Protein AF-A0A7C4CZB4-F1 (afdb_monomer_lite)

Radius of gyration: 26.3 Å; chains: 1; bounding box: 36×28×82 Å

Sequence (69 aa):
TLSEGRWTHDYPITVEELRAMGLPVSEDMPKEVYELMELYPQAAQRRPGVEFIPVPYAPVRPSRGGEAK

Structure (mmCIF, N/CA/C/O backbone):
data_AF-A0A7C4CZB4-F1
#
_entry.id   AF-A0A7C4CZB4-F1
#
loop_
_atom_site.group_PDB
_atom_site.id
_atom_site.type_symbol
_atom_site.label_atom_id
_atom_site.label_alt_id
_atom_site.label_comp_id
_atom_site.label_asym_id
_atom_site.label_entity_id
_atom_site.label_seq_id
_atom_site.pdbx_PDB_ins_code
_atom_site.Cartn_x
_atom_site.Cartn_y
_atom_site.Cartn_z
_atom_site.occupancy
_atom_site.B_iso_or_equiv
_atom_site.auth_seq_id
_atom_site.auth_comp_id
_atom_site.auth_asym_id
_atom_site.auth_atom_id
_atom_site.pdbx_PDB_model_num
ATOM 1 N N . THR A 1 1 ? -19.543 -10.678 5.448 1.00 65.44 1 THR A N 1
ATOM 2 C CA . THR A 1 1 ? -19.705 -9.554 4.506 1.00 65.44 1 THR A CA 1
ATOM 3 C C . THR A 1 1 ? -18.593 -9.469 3.467 1.00 65.44 1 THR A C 1
ATOM 5 O O . THR A 1 1 ? -18.863 -8.979 2.391 1.00 65.44 1 THR A O 1
ATOM 8 N N . LEU A 1 2 ? -17.373 -9.990 3.677 1.00 76.88 2 LEU A N 1
ATOM 9 C CA . LEU A 1 2 ? -16.374 -10.093 2.581 1.00 76.88 2 LEU A CA 1
ATOM 10 C C . LEU A 1 2 ? -16.306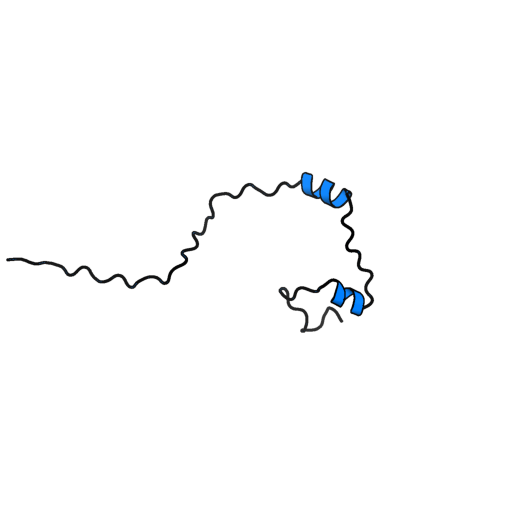 -11.478 1.908 1.00 76.88 2 LEU A C 1
ATOM 12 O O . LEU A 1 2 ? -15.604 -11.662 0.925 1.00 76.88 2 LEU A O 1
ATOM 16 N N . SER A 1 3 ? -17.047 -12.456 2.427 1.00 74.38 3 SER A N 1
ATOM 17 C CA . SER A 1 3 ? -17.072 -13.850 1.964 1.00 74.38 3 SER A CA 1
ATOM 18 C C . SER A 1 3 ? -18.308 -14.208 1.123 1.00 74.38 3 SER A C 1
ATOM 20 O O . SER A 1 3 ? -18.584 -15.382 0.894 1.00 74.38 3 SER A O 1
ATOM 22 N N . GLU A 1 4 ? -19.083 -13.210 0.696 1.00 79.06 4 GLU A N 1
ATOM 23 C CA . GLU A 1 4 ? -20.275 -13.386 -0.139 1.00 79.06 4 GLU A CA 1
ATOM 24 C C . GLU A 1 4 ? -19.948 -13.244 -1.633 1.00 79.06 4 GLU A C 1
ATOM 26 O O . GLU A 1 4 ? -19.041 -12.503 -2.005 1.00 79.06 4 GLU A O 1
ATOM 31 N N . GLY A 1 5 ? -20.701 -13.929 -2.504 1.00 79.94 5 GLY A N 1
ATOM 32 C CA . GLY A 1 5 ? -20.429 -14.034 -3.951 1.00 79.94 5 GLY A CA 1
ATOM 33 C C . GLY A 1 5 ? -20.513 -12.732 -4.761 1.00 79.94 5 GLY A C 1
ATOM 34 O O . GLY A 1 5 ? -20.472 -12.778 -5.986 1.00 79.94 5 GLY A O 1
ATOM 35 N N . ARG A 1 6 ? -20.646 -11.581 -4.094 1.00 80.38 6 ARG A N 1
ATOM 36 C CA . ARG A 1 6 ? -20.570 -10.243 -4.691 1.00 80.38 6 ARG A CA 1
ATOM 37 C C . ARG A 1 6 ? -19.125 -9.825 -4.993 1.00 80.38 6 ARG A C 1
ATOM 39 O O . ARG A 1 6 ? -18.913 -9.004 -5.878 1.00 80.38 6 ARG A O 1
ATOM 46 N N . TRP A 1 7 ? -18.154 -10.375 -4.264 1.00 84.44 7 TRP A N 1
ATOM 47 C CA . TRP A 1 7 ? -16.741 -10.010 -4.364 1.00 84.44 7 TRP A CA 1
ATOM 48 C C . TRP A 1 7 ? -15.996 -11.034 -5.219 1.00 84.44 7 TRP A C 1
ATOM 50 O O . TRP A 1 7 ? -15.650 -12.121 -4.755 1.00 84.44 7 TRP A O 1
ATOM 60 N N . THR A 1 8 ? -15.784 -10.708 -6.490 1.00 82.00 8 THR A N 1
ATOM 61 C CA . THR A 1 8 ? -14.953 -11.506 -7.397 1.00 82.00 8 THR A CA 1
ATOM 62 C C . THR A 1 8 ? -13.493 -11.052 -7.323 1.00 82.00 8 THR A C 1
ATOM 64 O O . THR A 1 8 ? -13.190 -9.981 -6.802 1.00 82.00 8 THR A O 1
ATOM 67 N N . HIS A 1 9 ? -12.566 -11.868 -7.834 1.00 79.56 9 HIS A N 1
ATOM 68 C CA . HIS A 1 9 ? -11.128 -11.557 -7.819 1.00 79.56 9 HIS A CA 1
ATOM 69 C C . HIS A 1 9 ? -10.781 -10.238 -8.530 1.00 79.56 9 HIS A C 1
ATOM 71 O O . HIS A 1 9 ? -9.804 -9.579 -8.196 1.00 79.56 9 HIS A O 1
ATOM 77 N N . ASP A 1 10 ? -11.584 -9.875 -9.520 1.00 84.00 10 ASP A N 1
ATOM 78 C CA . ASP A 1 10 ? -11.429 -8.716 -10.384 1.00 84.00 10 ASP A CA 1
ATOM 79 C C . ASP A 1 10 ? -12.324 -7.535 -9.992 1.00 84.00 10 ASP A C 1
ATOM 81 O O . ASP A 1 10 ? -12.274 -6.514 -10.670 1.00 84.00 10 ASP A O 1
ATOM 85 N N . TYR A 1 11 ? -13.125 -7.632 -8.923 1.00 87.31 11 TYR A N 1
ATOM 86 C CA . TYR A 1 11 ? -13.912 -6.500 -8.435 1.00 87.31 11 TYR A CA 1
ATOM 87 C C . TYR A 1 11 ? -13.011 -5.567 -7.608 1.00 87.31 11 TYR A C 1
ATOM 89 O O . TYR A 1 11 ? -12.638 -5.928 -6.486 1.00 87.31 11 TYR A O 1
ATOM 97 N N . PRO A 1 12 ? -12.648 -4.371 -8.109 1.00 89.38 12 PRO A N 1
ATOM 98 C CA . PRO A 1 12 ? -11.875 -3.429 -7.317 1.00 89.38 12 PRO A CA 1
ATOM 99 C C . PRO A 1 12 ? -12.771 -2.845 -6.225 1.00 89.38 1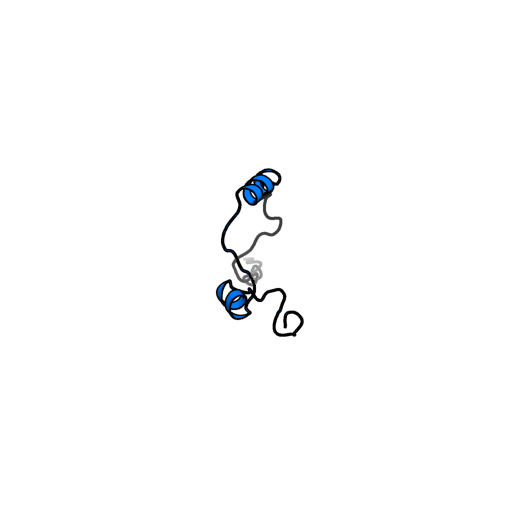2 PRO A C 1
ATOM 101 O O . PRO A 1 12 ? -13.830 -2.297 -6.519 1.00 89.38 12 PRO A O 1
ATOM 104 N N . ILE A 1 13 ? -12.336 -2.944 -4.970 1.00 90.56 13 ILE A N 1
ATOM 105 C CA . ILE A 1 13 ? -13.016 -2.286 -3.854 1.00 90.56 13 ILE A CA 1
ATOM 106 C C . ILE A 1 13 ? -12.394 -0.905 -3.667 1.00 90.56 13 ILE A C 1
ATOM 108 O O . ILE A 1 13 ? -11.184 -0.800 -3.450 1.00 90.56 13 ILE A O 1
ATOM 112 N N . THR A 1 14 ? -13.197 0.153 -3.764 1.00 93.56 14 THR A N 1
ATOM 113 C CA . THR A 1 14 ? -12.688 1.527 -3.646 1.00 93.56 14 THR A CA 1
ATOM 114 C C . THR A 1 14 ? -12.552 1.970 -2.189 1.00 93.56 14 THR A C 1
ATOM 116 O O . THR A 1 14 ? -13.131 1.383 -1.269 1.00 93.56 14 THR A O 1
ATOM 119 N N . VAL A 1 15 ? -11.796 3.047 -1.959 1.00 95.44 15 VAL A N 1
ATOM 120 C CA . VAL A 1 15 ? -11.643 3.650 -0.626 1.00 95.44 15 VAL A CA 1
ATOM 121 C C . VAL A 1 15 ? -13.002 4.083 -0.064 1.00 95.44 15 VAL A C 1
ATOM 123 O O . VAL A 1 15 ? -13.277 3.879 1.119 1.00 95.44 15 VAL A O 1
ATOM 126 N N . GLU A 1 16 ? -13.873 4.649 -0.900 1.00 95.31 16 GLU A N 1
ATOM 127 C CA . GLU A 1 16 ? -15.222 5.079 -0.522 1.00 95.31 16 GLU A CA 1
ATOM 128 C C . GLU A 1 16 ? -16.078 3.898 -0.064 1.00 95.31 16 GLU A C 1
ATOM 130 O O . GLU A 1 16 ? -16.760 3.995 0.958 1.00 95.31 16 GLU A O 1
ATOM 135 N N . GLU A 1 17 ? -16.018 2.772 -0.780 1.00 93.25 17 GLU A N 1
ATOM 136 C CA . GLU A 1 17 ? -16.739 1.556 -0.406 1.00 93.25 17 GLU A CA 1
ATOM 137 C C . GLU A 1 17 ? -16.244 1.009 0.937 1.00 93.25 17 GLU A C 1
ATOM 139 O O . GLU A 1 17 ? -17.055 0.695 1.80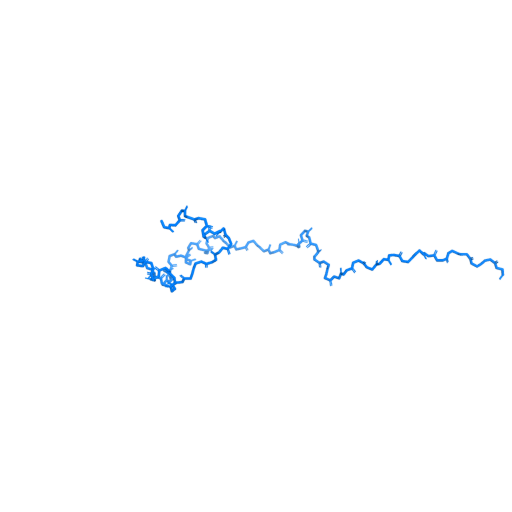9 1.00 93.25 17 GLU A O 1
ATOM 144 N N . LEU A 1 18 ? -14.926 0.939 1.144 1.00 93.44 18 LEU A N 1
ATOM 145 C CA . LEU A 1 18 ? -14.344 0.467 2.405 1.00 93.44 18 LEU A CA 1
ATOM 146 C C . LEU A 1 18 ? -14.715 1.379 3.588 1.00 93.44 18 LEU A C 1
ATOM 148 O O . LEU A 1 18 ? -15.045 0.886 4.670 1.00 93.44 18 LEU A O 1
ATOM 152 N N . ARG A 1 19 ? -14.732 2.703 3.380 1.00 94.62 19 ARG A N 1
ATOM 153 C CA . ARG A 1 19 ? -15.217 3.672 4.378 1.00 94.62 19 ARG A CA 1
ATOM 154 C C . ARG A 1 19 ? -16.697 3.466 4.690 1.00 94.62 19 ARG A C 1
ATOM 156 O O . ARG A 1 19 ? -17.072 3.474 5.860 1.00 94.62 19 ARG A O 1
ATOM 163 N N . ALA A 1 20 ? -17.531 3.241 3.674 1.00 94.31 20 ALA A N 1
ATOM 164 C CA . ALA A 1 20 ? -18.957 2.965 3.855 1.00 94.31 20 ALA A CA 1
ATOM 165 C C . ALA A 1 20 ? -19.214 1.656 4.625 1.00 94.31 20 ALA A C 1
ATOM 167 O O . ALA A 1 20 ? -20.213 1.543 5.332 1.00 94.31 20 ALA A O 1
ATOM 168 N N . MET A 1 21 ? -18.293 0.689 4.548 1.00 92.00 21 MET A N 1
ATOM 169 C CA . ME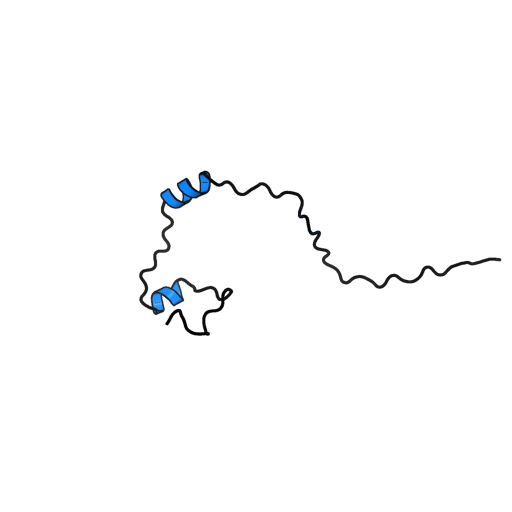T A 1 21 ? -18.316 -0.530 5.367 1.00 92.00 21 MET A CA 1
ATOM 170 C C . MET A 1 21 ? -17.876 -0.309 6.823 1.00 92.00 21 MET A C 1
ATOM 172 O O . MET A 1 21 ? -17.942 -1.245 7.619 1.00 92.00 21 MET A O 1
ATOM 176 N N . GLY A 1 22 ? -17.424 0.897 7.185 1.00 94.06 22 GLY A N 1
ATOM 177 C CA . GLY A 1 22 ? -16.927 1.218 8.524 1.00 94.06 22 GLY A CA 1
ATOM 178 C C . GLY A 1 22 ? -15.539 0.648 8.822 1.00 94.06 22 GLY A C 1
ATOM 179 O O . GLY A 1 22 ? -15.173 0.512 9.989 1.00 94.06 22 GLY A O 1
ATOM 180 N N . LEU A 1 23 ? -14.772 0.287 7.789 1.00 93.19 23 LEU A N 1
ATOM 181 C CA . LEU A 1 23 ? -13.414 -0.215 7.957 1.00 93.19 23 LEU A CA 1
ATOM 182 C C . LEU A 1 23 ? -12.433 0.946 8.197 1.00 93.19 23 LEU A C 1
ATOM 184 O O . LEU A 1 23 ? -12.603 2.026 7.625 1.00 93.19 23 LEU A O 1
ATOM 188 N N . PRO A 1 24 ? -11.388 0.746 9.020 1.00 94.19 24 PRO A N 1
ATOM 189 C CA . PRO A 1 24 ? -10.316 1.720 9.156 1.00 94.19 24 PRO A CA 1
ATOM 190 C C . PRO A 1 24 ? -9.471 1.718 7.875 1.00 94.19 24 PRO A C 1
ATOM 192 O O . PRO A 1 24 ? -8.722 0.777 7.618 1.00 94.19 24 PRO A O 1
ATOM 195 N N . VAL A 1 25 ? -9.604 2.768 7.066 1.00 94.81 25 VAL A N 1
ATOM 196 C CA . VAL A 1 25 ? -8.860 2.940 5.810 1.00 94.81 25 VAL A CA 1
ATOM 197 C C . VAL A 1 25 ? -7.958 4.160 5.929 1.00 94.81 25 VAL A C 1
ATOM 199 O O . VAL A 1 25 ? -8.424 5.233 6.312 1.00 94.81 25 VAL A O 1
ATOM 202 N N . SER A 1 26 ? -6.687 4.002 5.567 1.00 93.00 26 SER A N 1
ATOM 203 C CA . SER A 1 26 ? -5.759 5.109 5.344 1.00 93.00 26 SER A CA 1
ATOM 204 C C . SER A 1 26 ? -5.319 5.103 3.882 1.00 93.00 26 SER A C 1
ATOM 206 O O . SER A 1 26 ? -5.127 4.042 3.290 1.00 93.00 26 SER A O 1
ATOM 208 N N . GLU A 1 27 ? -5.199 6.299 3.314 1.00 93.81 27 GLU A N 1
ATOM 209 C CA . GLU A 1 27 ? -4.634 6.540 1.981 1.00 93.81 27 GLU A CA 1
ATOM 210 C C . GLU A 1 27 ? -3.166 6.990 2.072 1.00 93.81 27 GLU A C 1
ATOM 212 O O . GLU A 1 27 ? -2.531 7.268 1.054 1.00 93.81 27 GLU A O 1
ATOM 217 N N . ASP A 1 28 ? -2.620 7.069 3.289 1.00 94.38 28 ASP A N 1
ATOM 218 C CA . ASP A 1 28 ? -1.230 7.432 3.510 1.00 94.38 28 ASP A CA 1
ATOM 219 C C . ASP A 1 28 ? -0.325 6.319 2.985 1.00 94.38 28 ASP A C 1
ATOM 221 O O . ASP A 1 28 ? -0.563 5.135 3.222 1.00 94.38 28 ASP A O 1
ATOM 225 N N . MET A 1 29 ? 0.750 6.711 2.304 1.00 92.19 29 MET A N 1
ATOM 226 C CA . MET A 1 29 ? 1.806 5.802 1.873 1.00 92.19 29 MET A CA 1
ATOM 227 C C . MET A 1 29 ? 3.031 6.007 2.777 1.00 92.19 29 MET A C 1
ATOM 229 O O . MET A 1 29 ? 3.767 6.980 2.570 1.00 92.19 29 MET A O 1
ATOM 233 N N . PRO A 1 30 ? 3.255 5.150 3.795 1.00 94.81 30 PRO A N 1
ATOM 234 C CA . PRO A 1 30 ? 4.395 5.280 4.698 1.00 94.81 30 PRO A CA 1
ATOM 235 C C . PRO A 1 30 ? 5.720 5.172 3.941 1.00 94.81 30 PRO A C 1
ATOM 237 O O . PRO A 1 30 ? 5.826 4.457 2.942 1.00 94.81 30 PRO A O 1
ATOM 240 N N . LYS A 1 31 ? 6.753 5.868 4.425 1.00 95.31 31 LYS A N 1
ATOM 241 C CA . LYS A 1 31 ? 8.072 5.884 3.768 1.00 95.31 31 LYS A CA 1
ATOM 242 C C . LYS A 1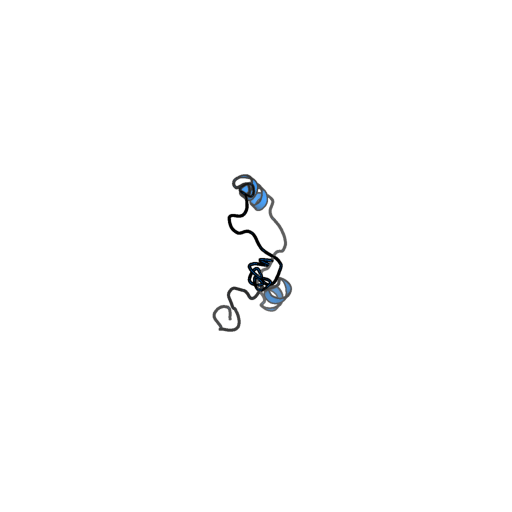 31 ? 8.700 4.494 3.717 1.00 95.31 31 LYS A C 1
ATOM 244 O O . LYS A 1 31 ? 9.310 4.135 2.720 1.00 95.31 31 LYS A O 1
ATOM 249 N N . GLU A 1 32 ? 8.449 3.697 4.742 1.00 95.38 32 GLU A N 1
ATOM 250 C CA . GLU A 1 32 ? 8.908 2.323 4.903 1.00 95.38 32 GLU A CA 1
ATOM 251 C C . GLU A 1 32 ? 8.416 1.412 3.763 1.00 95.38 32 GLU A C 1
ATOM 253 O O . GLU A 1 32 ? 9.095 0.458 3.386 1.00 95.38 32 GLU A O 1
ATOM 258 N N . VAL A 1 33 ? 7.250 1.711 3.170 1.00 93.44 33 VAL A N 1
ATOM 259 C CA . VAL A 1 33 ? 6.746 0.978 1.997 1.00 93.44 33 VAL A CA 1
ATOM 260 C C . VAL A 1 33 ? 7.618 1.260 0.773 1.00 93.44 33 VAL A C 1
ATOM 262 O O . VAL A 1 33 ? 7.959 0.332 0.042 1.00 93.44 33 VAL A O 1
ATOM 265 N N . TYR A 1 34 ? 8.031 2.513 0.567 1.00 93.50 34 TYR A N 1
ATOM 266 C CA . TYR A 1 34 ? 8.954 2.864 -0.514 1.00 93.50 34 TYR A CA 1
ATOM 267 C C . TYR A 1 34 ? 10.341 2.258 -0.293 1.00 93.50 34 TYR A C 1
ATOM 269 O O . TYR A 1 34 ? 10.900 1.682 -1.222 1.00 93.50 34 TYR A O 1
ATOM 277 N N . GLU A 1 35 ? 10.856 2.306 0.937 1.00 95.94 35 GLU A N 1
ATOM 278 C CA . GLU A 1 35 ? 12.127 1.668 1.308 1.00 95.94 35 GLU A CA 1
ATOM 279 C C . GLU A 1 35 ? 12.106 0.159 1.008 1.00 95.94 35 GLU A C 1
ATOM 281 O O . GLU A 1 35 ? 13.077 -0.395 0.493 1.00 95.94 35 GLU A O 1
ATOM 286 N N . LEU A 1 36 ? 10.974 -0.512 1.250 1.00 94.31 36 LEU A N 1
ATOM 287 C CA . LEU A 1 36 ? 10.780 -1.909 0.863 1.00 94.31 36 LEU A CA 1
ATOM 288 C C . LEU A 1 36 ? 10.785 -2.095 -0.663 1.00 94.31 36 LEU A C 1
ATOM 290 O O . LEU A 1 36 ? 11.396 -3.043 -1.155 1.00 94.31 36 LEU A O 1
ATOM 294 N N . MET A 1 37 ? 10.111 -1.222 -1.417 1.00 93.31 37 MET A N 1
ATOM 295 C CA . MET A 1 37 ? 10.063 -1.300 -2.884 1.00 93.31 37 MET A CA 1
ATOM 296 C C . MET A 1 37 ? 11.446 -1.129 -3.524 1.00 93.31 37 MET A C 1
ATOM 298 O O . MET A 1 37 ? 11.744 -1.796 -4.514 1.00 93.31 37 MET A O 1
ATOM 302 N N . GLU A 1 38 ? 12.308 -0.288 -2.950 1.00 94.06 38 GLU A N 1
ATOM 303 C CA . GLU A 1 38 ? 13.680 -0.083 -3.432 1.00 94.06 38 GLU A CA 1
ATOM 304 C C . GLU A 1 38 ? 14.526 -1.367 -3.401 1.00 94.06 38 GLU A C 1
ATOM 306 O O . GLU A 1 38 ? 15.413 -1.541 -4.239 1.00 94.06 38 GLU A O 1
ATOM 311 N N . LEU A 1 39 ? 14.221 -2.306 -2.497 1.00 94.56 39 LEU A N 1
ATOM 312 C CA . LEU A 1 39 ? 14.904 -3.603 -2.422 1.00 94.56 39 LEU A CA 1
ATOM 313 C C . LEU A 1 39 ? 14.550 -4.542 -3.586 1.00 94.56 39 LEU A C 1
ATOM 315 O O . LEU A 1 39 ? 15.319 -5.456 -3.891 1.00 94.56 39 LEU A O 1
ATOM 319 N N . TYR A 1 40 ? 13.402 -4.333 -4.236 1.00 92.06 40 TYR A N 1
ATOM 320 C CA . TYR A 1 40 ? 12.867 -5.206 -5.283 1.00 92.06 40 TYR A CA 1
ATOM 321 C C . TYR A 1 40 ? 12.575 -4.409 -6.559 1.00 92.06 40 TYR A C 1
ATOM 323 O O . TYR A 1 40 ? 11.411 -4.259 -6.945 1.00 92.06 40 TYR A O 1
ATOM 331 N N . PRO A 1 41 ? 13.612 -3.902 -7.251 1.00 85.81 41 PRO A N 1
ATOM 332 C CA . PRO A 1 41 ? 13.408 -3.164 -8.485 1.00 85.81 41 PRO A CA 1
ATOM 333 C C . PRO A 1 41 ? 12.682 -4.042 -9.507 1.00 85.81 41 PRO A C 1
ATOM 335 O O . PRO A 1 41 ? 13.024 -5.212 -9.709 1.00 85.81 41 PRO A O 1
ATOM 338 N N . GLN A 1 42 ? 11.683 -3.462 -10.174 1.00 85.38 42 GLN A N 1
ATOM 339 C CA . GLN A 1 42 ? 10.948 -4.137 -11.237 1.00 85.38 42 GLN A CA 1
ATOM 340 C C . GLN A 1 42 ? 11.946 -4.650 -12.282 1.00 85.38 42 GLN A C 1
ATOM 342 O O . GLN A 1 42 ? 12.764 -3.884 -12.801 1.00 85.38 42 GLN A O 1
ATOM 347 N N . ALA A 1 43 ? 11.896 -5.948 -12.590 1.00 81.06 43 ALA A N 1
ATOM 348 C CA . ALA A 1 43 ? 12.775 -6.518 -13.600 1.00 81.06 43 ALA A CA 1
ATOM 349 C C . ALA A 1 43 ? 12.600 -5.747 -14.914 1.00 81.06 43 ALA A C 1
ATOM 351 O O . ALA A 1 43 ? 11.475 -5.587 -15.397 1.00 81.06 43 ALA A O 1
ATOM 352 N N . ALA A 1 44 ? 13.712 -5.275 -15.486 1.00 78.62 44 ALA A N 1
ATOM 353 C CA . ALA A 1 44 ? 13.694 -4.617 -16.783 1.00 78.62 44 ALA A CA 1
ATOM 354 C C . ALA A 1 44 ? 12.934 -5.505 -17.769 1.00 78.62 44 ALA A C 1
ATOM 356 O O . ALA A 1 44 ? 13.195 -6.711 -17.851 1.00 78.62 44 ALA A O 1
ATOM 357 N N . GLN A 1 45 ? 11.974 -4.908 -18.473 1.00 70.94 45 GLN A N 1
ATOM 358 C CA . GLN A 1 45 ? 11.090 -5.616 -19.383 1.00 70.94 45 GLN A CA 1
ATOM 359 C C . GLN A 1 45 ? 11.949 -6.344 -20.423 1.00 70.94 45 GLN A C 1
ATOM 361 O O . GLN A 1 45 ? 12.483 -5.750 -21.360 1.00 70.94 45 GLN A O 1
ATOM 366 N N . ARG A 1 46 ? 12.142 -7.653 -20.231 1.00 68.00 46 ARG A N 1
ATOM 367 C CA . ARG A 1 46 ? 12.699 -8.505 -21.278 1.00 68.00 46 ARG A CA 1
ATOM 368 C C . ARG A 1 46 ? 11.697 -8.492 -22.420 1.00 68.00 46 ARG A C 1
ATOM 370 O O . ARG A 1 46 ? 10.494 -8.391 -22.171 1.00 68.00 46 ARG A O 1
ATOM 377 N N . ARG A 1 47 ? 12.212 -8.562 -23.654 1.00 66.94 47 ARG A N 1
ATOM 378 C CA . ARG A 1 47 ? 11.406 -8.607 -24.883 1.00 66.94 47 ARG A CA 1
ATOM 379 C C . ARG A 1 47 ? 10.151 -9.450 -24.624 1.00 66.94 47 ARG A C 1
ATOM 381 O O . ARG A 1 47 ? 10.325 -10.598 -24.204 1.00 66.94 47 ARG A O 1
ATOM 388 N N . PRO A 1 48 ? 8.939 -8.893 -24.789 1.00 63.44 48 PRO A N 1
ATOM 389 C CA . PRO A 1 48 ? 7.721 -9.641 -24.535 1.00 63.44 48 PRO A CA 1
ATOM 390 C C . PRO A 1 48 ? 7.791 -10.961 -25.305 1.00 63.44 48 PRO A C 1
ATOM 392 O O . PRO A 1 48 ? 8.001 -10.962 -26.514 1.00 63.44 48 PRO A O 1
ATOM 395 N N . GLY A 1 49 ? 7.662 -12.090 -24.600 1.00 61.75 49 GLY A N 1
ATOM 396 C CA . GLY A 1 49 ? 7.641 -13.418 -25.229 1.00 61.75 49 GLY A CA 1
ATOM 397 C C . GLY A 1 49 ? 6.380 -13.661 -26.062 1.00 61.75 49 GLY A C 1
ATOM 398 O O . GLY A 1 49 ? 6.240 -14.707 -26.685 1.00 61.75 49 GLY A O 1
ATOM 399 N N . VAL A 1 50 ? 5.462 -12.696 -26.049 1.00 65.69 50 VAL A N 1
ATOM 400 C CA . VAL A 1 50 ? 4.193 -12.720 -26.756 1.00 65.69 50 VAL A CA 1
ATOM 401 C C . VAL A 1 50 ? 4.082 -11.401 -27.506 1.00 65.69 50 VAL A C 1
ATOM 403 O O . VAL A 1 50 ? 4.021 -10.332 -26.899 1.00 65.69 50 VAL A O 1
ATOM 406 N N . GLU A 1 51 ? 4.105 -11.475 -28.829 1.00 66.06 51 GLU A N 1
ATOM 407 C CA . GLU A 1 51 ? 3.884 -10.324 -29.692 1.00 66.06 51 GLU A CA 1
ATOM 408 C C . GLU A 1 51 ? 2.368 -10.128 -29.812 1.00 66.06 51 GLU A C 1
ATOM 410 O O . GLU A 1 51 ? 1.647 -10.995 -30.309 1.00 66.06 51 GLU A O 1
ATOM 415 N N . PHE A 1 52 ? 1.853 -9.020 -29.278 1.00 66.31 52 PHE A N 1
ATOM 416 C CA . PHE A 1 52 ? 0.455 -8.655 -29.477 1.00 66.31 52 PHE A CA 1
ATOM 417 C C . PHE A 1 52 ? 0.294 -8.199 -30.930 1.00 66.31 52 PHE A C 1
ATOM 419 O O . PHE A 1 52 ? 0.867 -7.182 -31.313 1.00 66.31 52 PHE A O 1
ATOM 426 N N . ILE A 1 53 ? -0.456 -8.953 -31.739 1.00 73.31 53 ILE A N 1
ATOM 427 C CA . ILE A 1 53 ? -0.789 -8.588 -33.122 1.00 73.31 53 ILE A CA 1
ATOM 428 C C . ILE A 1 53 ? -2.162 -7.897 -33.102 1.00 73.31 53 ILE A C 1
ATOM 430 O O . ILE A 1 53 ? -3.180 -8.583 -32.993 1.00 73.31 53 ILE A O 1
ATOM 434 N N . PRO A 1 54 ? -2.236 -6.556 -33.198 1.00 63.41 54 PRO A N 1
ATOM 435 C CA . PRO A 1 54 ? -3.492 -5.816 -33.150 1.00 63.41 54 PRO A CA 1
ATOM 436 C C . PRO A 1 54 ? -4.188 -5.809 -34.516 1.00 63.41 54 PRO A C 1
ATOM 438 O O . PRO A 1 54 ? -4.489 -4.746 -35.043 1.00 63.41 54 PRO A O 1
ATOM 441 N N . VAL A 1 55 ? -4.426 -6.965 -35.135 1.00 70.62 55 VAL A N 1
ATOM 442 C CA . VAL A 1 55 ? -5.253 -7.058 -36.350 1.00 70.62 55 VAL A CA 1
ATOM 443 C C . VAL A 1 55 ? -5.916 -8.435 -36.455 1.00 70.62 55 VAL A C 1
ATOM 445 O O . VAL A 1 55 ? -5.325 -9.431 -36.035 1.00 70.62 55 VAL A O 1
ATOM 448 N N . PRO A 1 56 ? -7.117 -8.542 -37.053 1.00 70.44 56 PRO A N 1
ATOM 449 C CA . PRO A 1 56 ? -7.636 -9.831 -37.491 1.00 70.44 56 PRO A CA 1
ATOM 450 C C . PRO A 1 56 ? -6.679 -10.434 -38.528 1.00 70.44 56 PRO A C 1
ATOM 452 O O . PRO A 1 56 ? -6.247 -9.728 -39.442 1.00 70.44 56 PRO A O 1
ATOM 455 N N . TYR A 1 57 ? -6.372 -11.731 -38.422 1.00 61.75 57 TYR A N 1
ATOM 456 C CA . TYR A 1 57 ? -5.649 -12.457 -39.469 1.00 61.75 57 TYR A CA 1
ATOM 457 C C . TYR A 1 57 ? -6.406 -12.293 -40.792 1.00 61.75 57 TYR A C 1
ATOM 459 O O . TYR A 1 57 ? -7.502 -12.831 -40.960 1.00 61.75 57 TYR A O 1
ATOM 467 N N . ALA A 1 58 ? -5.846 -11.526 -41.730 1.00 64.44 58 ALA A N 1
ATOM 468 C CA . ALA A 1 58 ? -6.395 -11.470 -43.074 1.00 64.44 58 ALA A CA 1
ATOM 469 C C . ALA A 1 58 ? -6.308 -12.884 -43.674 1.00 64.44 58 ALA A C 1
ATOM 471 O O . ALA A 1 58 ? -5.252 -13.517 -43.571 1.00 64.44 58 ALA A O 1
ATOM 472 N N . PRO A 1 59 ? -7.382 -13.412 -44.287 1.00 63.12 59 PRO A N 1
ATOM 473 C CA . PRO A 1 59 ? -7.322 -14.719 -44.917 1.00 63.12 59 PRO A CA 1
ATOM 474 C C . PRO A 1 59 ? -6.248 -14.686 -46.005 1.00 63.12 59 PRO A C 1
ATOM 476 O O . PRO A 1 59 ? -6.291 -13.845 -46.908 1.00 63.12 59 PRO A O 1
ATOM 479 N N . VAL A 1 60 ? -5.275 -15.594 -45.900 1.00 60.38 60 VAL A N 1
ATOM 480 C CA . VAL A 1 60 ? -4.253 -15.823 -46.923 1.00 60.38 60 VAL A CA 1
ATOM 481 C C . VAL A 1 60 ? -4.990 -16.094 -48.232 1.00 60.38 60 VAL A C 1
ATOM 483 O O . VAL A 1 60 ? -5.618 -17.140 -48.392 1.00 60.38 60 VAL A O 1
ATOM 486 N N . ARG A 1 61 ? -4.977 -15.139 -49.169 1.00 64.19 61 ARG A N 1
ATOM 487 C CA . ARG A 1 61 ? -5.480 -15.411 -50.518 1.00 64.19 61 ARG A CA 1
ATOM 488 C C . ARG A 1 61 ? -4.535 -16.441 -51.137 1.00 64.19 61 ARG A C 1
ATOM 490 O O . ARG A 1 61 ? -3.331 -16.178 -51.157 1.00 64.19 61 ARG A O 1
ATOM 497 N N . PRO A 1 62 ? -5.030 -17.588 -51.631 1.00 54.53 62 PRO A N 1
ATOM 498 C CA . PRO A 1 62 ? -4.170 -18.534 -52.323 1.00 54.53 62 PRO A CA 1
ATOM 499 C C . PRO A 1 62 ? -3.527 -17.816 -53.511 1.00 54.53 62 PRO A C 1
ATOM 501 O O . PRO A 1 62 ? -4.213 -17.130 -54.278 1.00 54.53 62 PRO A O 1
ATOM 504 N N . SER A 1 63 ? -2.202 -17.930 -53.626 1.00 61.09 63 SER A N 1
ATOM 505 C CA . SER A 1 63 ? -1.464 -17.442 -54.783 1.00 61.09 63 SER A CA 1
ATOM 506 C C . SER A 1 63 ? -2.076 -18.083 -56.023 1.00 61.09 63 SER A C 1
ATOM 508 O O . SER A 1 63 ? -2.158 -19.306 -56.149 1.00 61.09 63 SER A O 1
ATOM 510 N N . ARG A 1 64 ? -2.592 -17.245 -56.924 1.00 55.16 64 ARG A N 1
ATOM 511 C CA . ARG A 1 64 ? -3.130 -17.718 -58.193 1.00 55.16 64 ARG A CA 1
ATOM 512 C C . ARG A 1 64 ? -1.922 -18.159 -59.017 1.00 55.16 64 ARG A C 1
ATOM 514 O O . ARG A 1 64 ? -1.165 -17.329 -59.508 1.00 55.16 64 ARG A O 1
ATOM 521 N N . GLY A 1 65 ? -1.681 -19.465 -59.019 1.00 51.53 65 GLY A N 1
ATOM 522 C CA . GLY A 1 65 ? -0.605 -20.082 -59.771 1.00 51.53 65 GLY A CA 1
ATOM 523 C C . GLY A 1 65 ? -0.782 -19.877 -61.273 1.00 51.53 65 GLY A C 1
ATOM 524 O O . GLY A 1 65 ? -1.902 -19.897 -61.774 1.00 51.53 65 GLY A O 1
ATOM 525 N N . GLY A 1 66 ? 0.361 -19.721 -61.942 1.00 52.41 66 GLY A N 1
ATOM 526 C CA . GLY A 1 66 ? 0.605 -20.123 -63.324 1.00 52.41 66 GLY A CA 1
ATOM 527 C C . GLY A 1 66 ? -0.199 -19.412 -64.407 1.00 52.41 66 GLY A C 1
ATOM 528 O O . GLY A 1 66 ? -1.254 -19.891 -64.804 1.00 52.41 66 GLY A O 1
ATOM 529 N N . GLU A 1 67 ? 0.38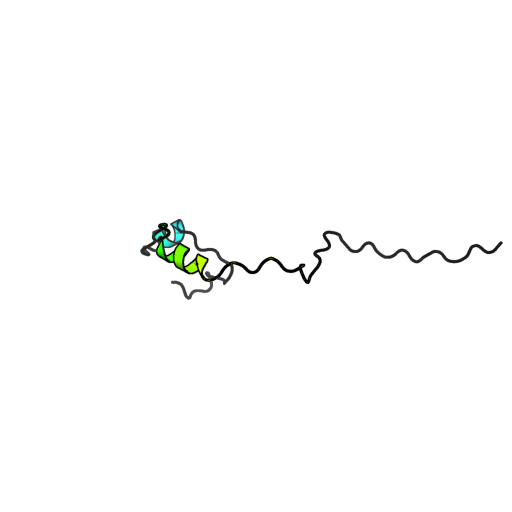8 -18.381 -65.011 1.00 41.84 67 GLU A N 1
ATOM 530 C CA . GLU A 1 67 ? 0.151 -18.118 -66.430 1.00 41.84 67 GLU A CA 1
ATOM 531 C C . GLU A 1 67 ? 1.313 -18.715 -67.223 1.00 41.84 67 GLU A C 1
ATOM 533 O O . GLU A 1 67 ? 2.435 -18.216 -67.217 1.00 41.84 67 GLU A O 1
ATOM 538 N N . ALA A 1 68 ? 1.025 -19.844 -67.867 1.00 45.00 68 ALA A N 1
ATOM 539 C CA . ALA A 1 68 ? 1.765 -20.327 -69.014 1.00 45.00 68 ALA A CA 1
ATOM 540 C C . ALA A 1 68 ? 0.961 -19.950 -70.260 1.00 45.00 68 ALA A C 1
ATOM 542 O O . ALA A 1 68 ? -0.033 -20.613 -70.557 1.00 45.00 68 ALA A O 1
ATOM 543 N N . LYS A 1 69 ? 1.385 -18.902 -70.970 1.00 42.16 69 LYS A N 1
ATOM 544 C CA . LYS A 1 69 ? 1.549 -18.909 -72.430 1.00 42.16 69 LYS A CA 1
ATOM 545 C C . LYS A 1 69 ? 2.186 -17.624 -72.934 1.00 42.16 69 LYS A C 1
ATOM 547 O O . LYS A 1 69 ? 1.723 -16.545 -72.516 1.00 42.16 69 LYS A O 1
#

pLDDT: mean 78.94, std 15.58, range [41.84, 95.94]

Foldseek 3Di:
DCPDPVDDPPDDQDPVNCVVVVHDDDPDDDVVNVVVCVVPDDPDDDDPPDDDDPDDPDPDDPDPDDDDD

Secondary structure (DSSP, 8-state):
--SSTT--TT-PPPHHHHHHTT--------HHHHHHHHTSPPPP----SS----S-----PPP------